Protein AF-X1UFB9-F1 (afdb_monomer)

Nearest PDB structures (foldseek):
  7efo-assembly1_F  TM=8.816E-01  e=1.223E-01  Klebsiella pneumoniae subsp. pneumoniae
  6mit-assembly2_I  TM=9.489E-01  e=2.640E-01  Enterobacter cloacae
  6s8g-assembly1_G  TM=7.699E-01  e=8.128E-01  Shigella flexneri
  8b6h-assembly1_EG  TM=5.701E-01  e=9.757E+00  Tetrahymena thermophila SB210
  8btk-assembly1_TC  TM=5.449E-01  e=8.668E+00  Canis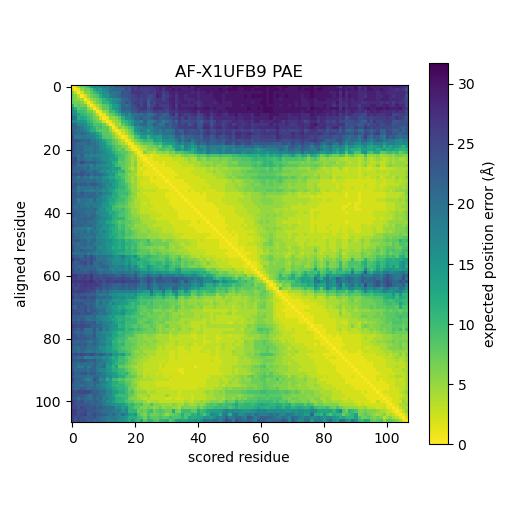 lupus familiaris

Mean predicted aligned error: 10.71 Å

Secondary structure (DSSP, 8-state):
-----SS-S---------PPPPHHHHHHHHHHHHHHHHHHHHHHHHHHHHHHHHHHHHHHHH---HHHHHHHHHHHHHHHHHHHHHHHHHHHHHHHHHHHHHTTTT-

Foldseek 3Di:
DDDDDPDDDDPPVVPPPPDDQDPVNVVLVVQLVVQLVVQLVVQLVVVLVVLVVVLVVCCVPVVDDPVVSVVVSVVVSVVSSVVSNVVSSVVSVVVSCVVCVVVVVPD

Sequence (10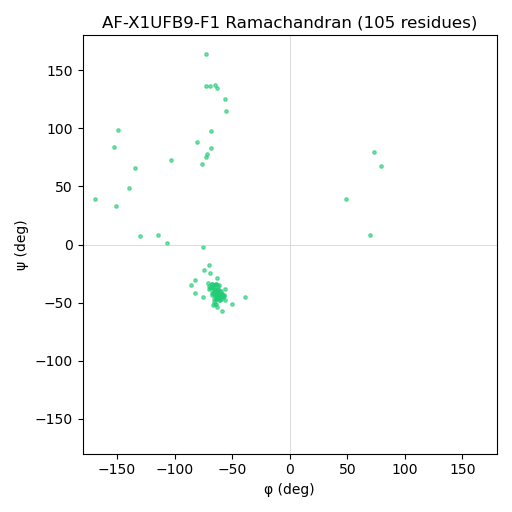7 aa):
MFRVKRKMAIDISFNRKFPRPKILDRYIISEVLSFVALTASALTIMLIVRTLFELTDMLINERVAWPYIIKLLVYRLPAFLVLTFPMSLLASSELAIGRLSTDGEIT

Solvent-accessible surface area (backbone atoms only — not comparable to full-atom values): 6365 Å² total; per-residue (Å²): 138,90,91,82,88,87,86,86,77,79,90,74,83,77,78,77,73,77,77,74,82,48,74,65,55,54,49,53,51,55,51,32,51,54,34,23,55,53,40,30,50,54,53,49,51,56,52,48,55,56,47,50,52,56,52,49,53,45,38,72,76,67,69,54,62,69,73,57,54,55,54,50,52,61,63,45,49,62,59,48,49,67,58,36,50,65,52,14,47,52,55,11,50,56,52,44,51,52,50,39,53,70,72,50,79,73,113

Radius of gyration: 26.0 Å; Cα contacts (8 Å, |Δi|>4): 45; chains: 1; bounding box: 62×66×53 Å

pLDDT: mean 83.37, std 12.81, range [48.75, 96.19]

Organism: NCBI:txid412755

InterPro domains:
  IPR005495 Permease LptG/LptF-related [PF03739] (26-107)
  IPR005495 Permease LptG/LptF-related [PTHR33529] (22-107)

Structure (mmCIF, N/CA/C/O backbone):
data_AF-X1UFB9-F1
#
_entry.id   AF-X1UFB9-F1
#
loop_
_atom_site.group_PDB
_atom_site.id
_atom_site.type_symbol
_atom_site.label_atom_id
_atom_site.label_alt_id
_atom_site.label_comp_id
_atom_site.label_asym_id
_atom_site.label_entity_id
_atom_site.label_seq_id
_atom_site.pdbx_PDB_ins_code
_atom_site.Cartn_x
_atom_site.Cartn_y
_atom_site.Cartn_z
_atom_site.occupancy
_atom_site.B_iso_or_equiv
_atom_site.auth_seq_id
_atom_site.auth_comp_id
_atom_site.auth_asym_id
_atom_site.auth_atom_id
_atom_site.pdbx_PDB_model_num
ATOM 1 N N . MET A 1 1 ? -35.817 -55.461 24.150 1.00 48.75 1 MET A N 1
ATOM 2 C CA . MET A 1 1 ? -34.729 -54.862 23.345 1.00 48.75 1 MET A CA 1
ATOM 3 C C . MET A 1 1 ? -35.268 -53.585 22.693 1.00 48.75 1 MET A C 1
ATOM 5 O O . MET A 1 1 ? -36.349 -53.646 22.132 1.00 48.75 1 MET A O 1
ATOM 9 N N . PHE A 1 2 ? -34.558 -52.456 22.822 1.00 50.97 2 PHE A N 1
ATOM 10 C CA . PHE A 1 2 ? -34.774 -51.159 22.137 1.00 50.97 2 PHE A CA 1
ATOM 11 C C . PHE A 1 2 ? -35.956 -50.247 22.538 1.00 50.97 2 PHE A C 1
ATOM 13 O O . PHE A 1 2 ? -36.916 -50.079 21.795 1.00 50.97 2 PHE A O 1
ATOM 20 N N . ARG A 1 3 ? -35.807 -49.500 23.645 1.00 54.62 3 ARG A N 1
ATOM 21 C CA . ARG A 1 3 ? -36.554 -48.241 23.865 1.00 54.62 3 ARG A CA 1
ATOM 22 C C . ARG A 1 3 ? -35.698 -47.134 24.491 1.00 54.62 3 ARG A C 1
ATOM 24 O O . ARG A 1 3 ? -36.106 -46.524 25.463 1.00 54.62 3 ARG A O 1
ATOM 31 N N . VAL A 1 4 ? -34.501 -46.876 23.956 1.00 60.88 4 VAL A N 1
ATOM 32 C CA . VAL A 1 4 ? -33.658 -45.735 24.377 1.00 60.88 4 VAL A CA 1
ATOM 33 C C . VAL A 1 4 ? -32.763 -45.301 23.211 1.00 60.88 4 VAL A C 1
ATOM 35 O O . VAL A 1 4 ? -31.641 -45.781 23.114 1.00 60.88 4 VAL A O 1
ATOM 38 N N . LYS A 1 5 ? -33.234 -44.462 22.270 1.00 56.78 5 LYS A N 1
ATOM 39 C CA . LYS A 1 5 ? -32.324 -43.838 21.271 1.00 56.78 5 LYS A CA 1
ATOM 40 C C . LYS A 1 5 ? -32.913 -42.702 20.419 1.00 56.78 5 LYS A C 1
ATOM 42 O O . LYS A 1 5 ? -32.648 -42.653 19.224 1.00 56.78 5 LYS A O 1
ATOM 47 N N . ARG A 1 6 ? -33.738 -41.791 20.957 1.00 58.16 6 ARG A N 1
ATOM 48 C CA . ARG A 1 6 ? -34.300 -40.726 20.091 1.00 58.16 6 ARG A CA 1
ATOM 49 C C . ARG A 1 6 ? -34.633 -39.375 20.737 1.00 58.16 6 ARG A C 1
ATOM 51 O O . ARG A 1 6 ? -35.569 -38.717 20.307 1.00 58.16 6 ARG A O 1
ATOM 58 N N . LYS A 1 7 ? -33.879 -38.938 21.752 1.00 56.50 7 LYS A N 1
ATOM 59 C CA . LYS A 1 7 ? -34.011 -37.565 22.292 1.00 56.50 7 LYS A CA 1
ATOM 60 C C . LYS A 1 7 ? -32.704 -36.783 22.443 1.00 56.50 7 LYS A C 1
ATOM 62 O O . LYS A 1 7 ? -32.721 -35.684 22.971 1.00 56.50 7 LYS A O 1
ATOM 67 N N . MET A 1 8 ? -31.584 -37.310 21.955 1.00 54.19 8 MET A N 1
ATOM 68 C CA . MET A 1 8 ? -30.282 -36.661 22.115 1.00 54.19 8 MET A CA 1
ATOM 69 C C . MET A 1 8 ? -29.525 -36.679 20.793 1.00 54.19 8 MET A C 1
ATOM 71 O O . MET A 1 8 ? -28.547 -37.393 20.618 1.00 54.19 8 MET A O 1
ATOM 75 N N . ALA A 1 9 ? -30.059 -35.964 19.812 1.00 57.28 9 ALA A N 1
ATOM 76 C CA . ALA A 1 9 ? -29.333 -35.638 18.601 1.00 57.28 9 ALA A CA 1
ATOM 77 C C . ALA A 1 9 ? -29.852 -34.290 18.094 1.00 57.28 9 ALA A C 1
ATOM 79 O O . ALA A 1 9 ? -30.874 -34.229 17.421 1.00 57.28 9 ALA A O 1
ATOM 80 N N . ILE A 1 10 ? -29.092 -33.243 18.430 1.00 62.25 10 ILE A N 1
ATOM 81 C CA . ILE A 1 10 ? -28.803 -32.139 17.511 1.00 62.25 10 ILE A CA 1
ATOM 82 C C . ILE A 1 10 ? -29.931 -31.101 17.378 1.00 62.25 10 ILE A C 1
ATOM 84 O O . ILE A 1 10 ? -30.513 -30.892 16.322 1.00 62.25 10 ILE A O 1
ATOM 88 N N . ASP A 1 11 ? -30.165 -30.363 18.460 1.00 54.59 11 ASP A N 1
ATOM 89 C CA . ASP A 1 11 ? -30.395 -28.922 18.342 1.00 54.59 11 ASP A CA 1
ATOM 90 C C . ASP A 1 11 ? -29.008 -28.271 18.216 1.00 54.59 11 ASP A C 1
ATOM 92 O O . ASP A 1 11 ? -28.335 -27.983 19.198 1.00 54.59 11 ASP A O 1
ATOM 96 N N . ILE A 1 12 ? -28.506 -28.149 16.988 1.00 65.06 12 ILE A N 1
ATOM 97 C CA . ILE A 1 12 ? -27.421 -27.211 16.687 1.00 65.06 12 ILE A CA 1
ATOM 98 C C . ILE A 1 12 ? -28.113 -26.045 15.993 1.00 65.06 12 ILE A C 1
ATOM 100 O O . ILE A 1 12 ? -28.042 -25.888 14.774 1.00 65.06 12 ILE A O 1
ATOM 104 N N . SER A 1 13 ? -28.859 -25.252 16.765 1.00 63.03 13 SER A N 1
ATOM 105 C CA . SER A 1 13 ? -29.342 -23.952 16.309 1.00 63.03 13 SER A CA 1
ATOM 106 C C . SER A 1 13 ? -28.141 -23.017 16.175 1.00 63.03 13 SER A C 1
ATOM 108 O O . SER A 1 13 ? -27.772 -22.256 17.069 1.00 63.03 13 SER A O 1
ATOM 110 N N . PHE A 1 14 ? -27.466 -23.130 15.035 1.00 68.38 14 PHE A N 1
ATOM 111 C CA . PHE A 1 14 ? -26.348 -22.291 14.643 1.00 68.38 14 PHE A CA 1
ATOM 112 C C . PHE A 1 14 ? -26.872 -20.931 14.183 1.00 68.38 14 PHE A C 1
ATOM 114 O O . PHE A 1 14 ? -26.860 -20.585 13.002 1.00 68.38 14 PHE A O 1
ATOM 121 N N . ASN A 1 15 ? -27.389 -20.157 15.133 1.00 62.62 15 ASN A N 1
ATOM 122 C CA . ASN A 1 15 ? -27.883 -18.812 14.900 1.00 62.62 15 ASN A CA 1
ATOM 123 C C . ASN A 1 15 ? -26.701 -17.856 14.660 1.00 62.62 15 ASN A C 1
ATOM 125 O O . ASN A 1 15 ? -26.310 -17.088 15.539 1.00 62.62 15 ASN A O 1
ATOM 129 N N . ARG A 1 16 ? -26.120 -17.886 13.453 1.00 64.75 16 ARG A N 1
ATOM 130 C CA . ARG A 1 16 ? -25.209 -16.839 12.976 1.00 64.75 16 ARG A CA 1
ATOM 131 C C . ARG A 1 16 ? -26.011 -15.585 12.645 1.00 64.75 16 ARG A C 1
ATOM 133 O O . ARG A 1 16 ? -26.217 -15.247 11.482 1.00 64.75 16 ARG A O 1
ATOM 140 N N . LYS A 1 17 ? -26.444 -14.852 13.671 1.00 63.66 17 LYS A N 1
ATOM 141 C CA . LYS A 1 17 ? -26.711 -13.425 13.486 1.00 63.66 17 LYS A CA 1
ATOM 142 C C . LYS A 1 17 ? -25.360 -12.762 13.245 1.00 63.66 17 LYS A C 1
ATOM 144 O O . LYS A 1 17 ? -24.632 -12.506 14.196 1.00 63.66 17 LYS A O 1
ATOM 149 N N . PHE A 1 18 ? -25.014 -12.528 11.979 1.00 64.50 18 PHE A N 1
ATOM 150 C CA . PHE A 1 18 ? -23.922 -11.620 11.641 1.00 64.50 18 PHE A CA 1
ATOM 151 C C . PHE A 1 18 ? -24.236 -10.268 12.301 1.00 64.50 18 PHE A C 1
ATOM 153 O O . PHE A 1 18 ? -25.276 -9.676 11.984 1.00 64.50 18 PHE A O 1
ATOM 160 N N . PRO A 1 19 ? -23.431 -9.809 13.274 1.00 72.38 19 PRO A N 1
ATOM 161 C CA . PRO A 1 19 ? -23.678 -8.532 13.916 1.00 72.38 19 PRO A CA 1
ATOM 162 C C . PRO A 1 19 ? -23.550 -7.433 12.861 1.00 72.38 19 PRO A C 1
ATOM 164 O O . PRO A 1 19 ? -22.630 -7.442 12.045 1.00 72.38 19 PRO A O 1
ATOM 167 N N . ARG A 1 20 ? -24.502 -6.495 12.847 1.00 78.69 20 ARG A N 1
ATOM 168 C CA . ARG A 1 20 ? -24.362 -5.290 12.023 1.00 78.69 20 ARG A CA 1
ATOM 169 C C . ARG A 1 20 ? -23.178 -4.485 12.569 1.00 78.69 20 ARG A C 1
ATOM 171 O O . ARG A 1 20 ? -23.097 -4.368 13.795 1.00 78.69 20 ARG A O 1
ATOM 178 N N . PRO A 1 21 ? -22.302 -3.940 11.705 1.00 76.75 21 PRO A N 1
ATOM 179 C CA . PRO A 1 21 ? -21.184 -3.127 12.161 1.00 76.75 21 PRO A CA 1
ATOM 180 C C . PRO A 1 21 ? -21.729 -1.969 12.992 1.00 76.75 21 PRO A C 1
ATOM 182 O O . PRO A 1 21 ? -22.634 -1.246 12.560 1.00 76.75 21 PRO A O 1
ATOM 185 N N . LYS A 1 22 ? -21.225 -1.844 14.218 1.00 86.19 22 LYS A N 1
ATOM 186 C CA . LYS A 1 22 ? -21.581 -0.742 15.106 1.00 86.19 22 LYS A CA 1
ATOM 187 C C . LYS A 1 22 ? -20.919 0.539 14.595 1.00 86.19 22 LYS A C 1
ATOM 189 O O . LYS A 1 22 ? -19.998 0.506 13.781 1.00 86.19 22 LYS A O 1
ATOM 194 N N . ILE A 1 23 ? -21.392 1.687 15.077 1.00 88.69 23 ILE A N 1
ATOM 195 C CA . ILE A 1 23 ? -20.864 3.007 14.685 1.00 88.69 23 ILE A CA 1
ATOM 196 C C . ILE A 1 23 ? -19.351 3.087 14.954 1.00 88.69 23 ILE A C 1
ATOM 198 O O . ILE A 1 23 ? -18.609 3.588 14.114 1.00 88.69 23 ILE A O 1
ATOM 202 N N . LEU A 1 24 ? -18.902 2.503 16.071 1.00 87.31 24 LEU A N 1
ATOM 203 C CA . LEU A 1 24 ? -17.490 2.427 16.443 1.00 87.31 24 LEU A CA 1
ATOM 204 C C . LEU A 1 24 ? -16.665 1.577 15.462 1.00 87.31 24 LEU A C 1
ATOM 206 O O . LEU A 1 24 ? -15.605 2.015 15.030 1.00 87.31 24 LEU A O 1
ATOM 210 N N . ASP A 1 25 ? -17.176 0.414 15.040 1.00 87.56 25 ASP A N 1
ATOM 211 C CA . ASP A 1 25 ? -16.482 -0.453 14.074 1.00 87.56 25 ASP A CA 1
ATOM 212 C C . ASP A 1 25 ? -16.248 0.289 12.753 1.00 87.56 25 ASP A C 1
ATOM 214 O O . ASP A 1 25 ? -15.171 0.224 12.166 1.00 87.56 25 ASP A O 1
ATOM 218 N N . ARG A 1 26 ? -17.253 1.045 12.293 1.00 88.56 26 ARG A N 1
ATOM 219 C CA . ARG A 1 26 ? -17.146 1.848 11.071 1.00 88.56 26 ARG A CA 1
ATOM 220 C C . ARG A 1 26 ? -16.110 2.965 11.202 1.00 88.56 26 ARG A C 1
ATOM 222 O O . ARG A 1 26 ? -15.400 3.223 10.233 1.00 88.56 26 ARG A O 1
ATOM 229 N N . TYR A 1 27 ? -16.041 3.612 12.363 1.00 90.12 27 TYR A N 1
ATOM 230 C CA . TYR A 1 27 ? -15.075 4.675 12.634 1.00 90.12 27 TYR A CA 1
ATOM 231 C C . TYR A 1 27 ? -13.640 4.138 12.631 1.00 90.12 27 TYR A C 1
ATOM 233 O O . TYR A 1 27 ? -12.807 4.636 11.877 1.00 90.12 27 TYR A O 1
ATOM 241 N N . ILE A 1 28 ? -13.382 3.049 13.364 1.00 89.44 28 ILE A N 1
ATOM 242 C CA . ILE A 1 28 ? -12.059 2.410 13.403 1.00 89.44 28 ILE A CA 1
ATOM 243 C C . ILE A 1 28 ? -11.648 1.941 12.004 1.00 89.44 28 ILE A C 1
ATOM 245 O O . ILE A 1 28 ? -10.516 2.171 11.588 1.00 89.44 28 ILE A O 1
ATOM 249 N N . ILE A 1 29 ? -12.564 1.331 11.241 1.00 90.50 29 ILE A N 1
ATOM 250 C CA . ILE A 1 29 ? -12.268 0.898 9.870 1.00 90.50 29 ILE A CA 1
ATOM 251 C C . ILE A 1 29 ? -11.906 2.091 8.980 1.00 90.50 29 ILE A C 1
ATOM 253 O O . ILE A 1 29 ? -10.941 1.985 8.228 1.00 90.50 29 ILE A O 1
ATOM 257 N N . SER A 1 30 ? -12.631 3.217 9.038 1.00 90.94 30 SER A N 1
ATOM 258 C CA . SER A 1 30 ? -12.277 4.380 8.207 1.00 90.94 30 SER A CA 1
ATOM 259 C C . SER A 1 30 ? -10.958 5.023 8.624 1.00 90.94 30 SER A C 1
ATOM 261 O O . SER A 1 30 ? -10.212 5.496 7.768 1.00 90.94 30 SER A O 1
ATOM 263 N N . GLU A 1 31 ? -10.663 5.007 9.923 1.00 90.44 31 GLU A N 1
ATOM 264 C CA . GLU A 1 31 ? -9.422 5.541 10.470 1.00 90.44 31 GLU A CA 1
ATOM 265 C C . GLU A 1 31 ? -8.216 4.714 10.015 1.00 90.44 31 GLU A C 1
ATOM 267 O O . GLU A 1 31 ? -7.274 5.233 9.415 1.00 90.44 31 GLU A O 1
ATOM 272 N N . VAL A 1 32 ? -8.290 3.395 10.213 1.00 93.38 32 VAL A N 1
ATOM 273 C CA . VAL A 1 32 ? -7.265 2.452 9.761 1.00 93.38 32 VAL A CA 1
ATOM 274 C C . VAL A 1 32 ? -7.109 2.543 8.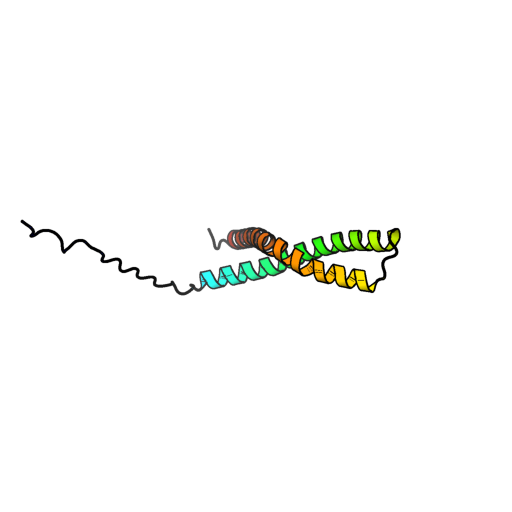248 1.00 93.38 32 VAL A C 1
ATOM 276 O O . VAL A 1 32 ? -5.993 2.626 7.761 1.00 93.38 32 VAL A O 1
ATOM 279 N N . LEU A 1 33 ? -8.194 2.601 7.473 1.00 93.12 33 LEU A N 1
ATOM 280 C CA . LEU A 1 33 ? -8.088 2.654 6.014 1.00 93.12 33 LEU A CA 1
ATOM 281 C C . LEU A 1 33 ? -7.362 3.919 5.516 1.00 93.12 33 LEU A C 1
ATOM 283 O O . LEU A 1 33 ? -6.590 3.836 4.559 1.00 93.12 33 LEU A O 1
ATOM 287 N N . SER A 1 34 ? -7.551 5.063 6.186 1.00 93.94 34 SER A N 1
ATOM 288 C CA . SER A 1 34 ? -6.785 6.287 5.906 1.00 93.94 34 SER A CA 1
ATOM 289 C C . SER A 1 34 ? -5.291 6.097 6.180 1.00 93.94 34 SER A C 1
ATOM 291 O O . SER A 1 34 ? -4.455 6.431 5.335 1.00 93.94 34 SER A O 1
ATOM 293 N N . PHE A 1 35 ? -4.939 5.502 7.322 1.00 95.12 35 PHE A N 1
ATOM 294 C CA . PHE A 1 35 ? -3.544 5.218 7.660 1.00 95.12 35 PHE A CA 1
ATOM 295 C C . PHE A 1 35 ? -2.915 4.146 6.757 1.00 95.12 35 PHE A C 1
ATOM 297 O O . PHE A 1 35 ? -1.740 4.271 6.406 1.00 95.12 35 PHE A O 1
ATOM 304 N N . VAL A 1 36 ? -3.669 3.138 6.308 1.00 96.06 36 VAL A N 1
ATOM 305 C CA . VAL A 1 36 ? -3.216 2.143 5.321 1.00 96.06 36 VAL A CA 1
ATOM 306 C C . VAL A 1 36 ? -2.852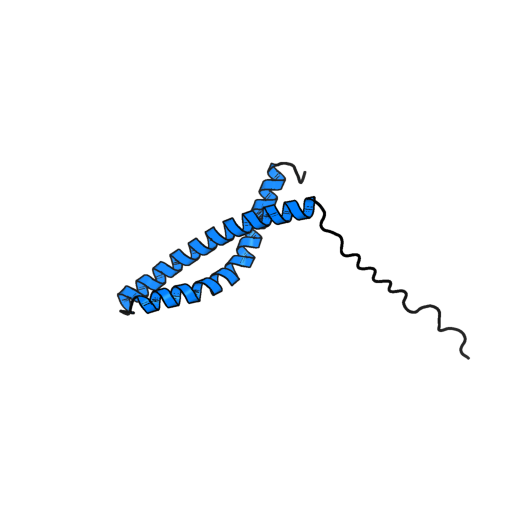 2.832 4.018 1.00 96.06 36 VAL A C 1
ATOM 308 O O . VAL A 1 36 ? -1.777 2.582 3.490 1.00 96.06 36 VAL A O 1
ATOM 311 N N . ALA A 1 37 ? -3.697 3.729 3.505 1.00 95.12 37 ALA A N 1
ATOM 312 C CA . ALA A 1 37 ? -3.395 4.446 2.269 1.00 95.12 37 ALA A CA 1
ATOM 313 C C . ALA A 1 37 ? -2.107 5.279 2.398 1.00 95.12 37 ALA A C 1
ATOM 315 O O . ALA A 1 37 ? -1.243 5.241 1.517 1.00 95.12 37 ALA A O 1
ATOM 316 N N . LEU A 1 38 ? -1.942 5.979 3.524 1.00 96.12 38 LEU A N 1
ATOM 317 C CA . LEU A 1 38 ? -0.770 6.809 3.791 1.00 96.12 38 LEU A CA 1
ATOM 318 C C . LEU A 1 38 ? 0.505 5.959 3.902 1.00 96.12 38 LEU A C 1
ATOM 320 O O . LEU A 1 38 ? 1.474 6.196 3.180 1.00 96.12 38 LEU A O 1
ATOM 324 N N . THR A 1 39 ? 0.487 4.916 4.730 1.00 95.62 39 THR A N 1
ATOM 325 C CA . T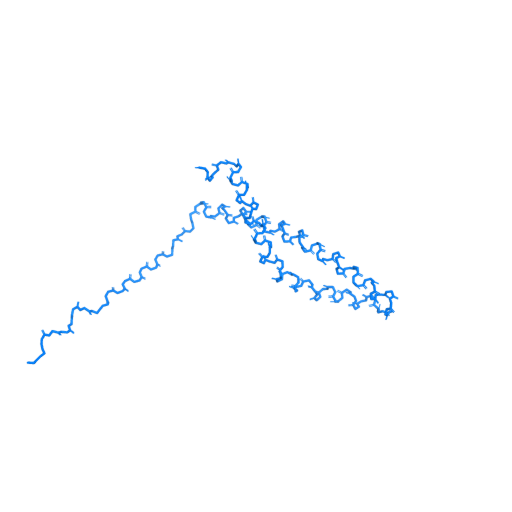HR A 1 39 ? 1.633 4.013 4.928 1.00 95.62 39 THR A CA 1
ATOM 326 C C . THR A 1 39 ? 1.956 3.188 3.680 1.00 95.62 39 THR A C 1
ATOM 328 O O . THR A 1 39 ? 3.125 3.071 3.318 1.00 95.62 39 THR A O 1
ATOM 331 N N . ALA A 1 40 ? 0.954 2.677 2.958 1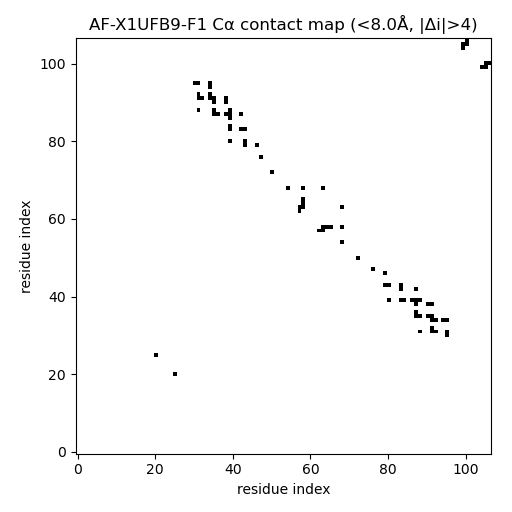.00 95.88 40 ALA A N 1
ATOM 332 C CA . ALA A 1 40 ? 1.149 1.972 1.692 1.00 95.88 40 ALA A CA 1
ATOM 333 C C . ALA A 1 40 ? 1.799 2.877 0.645 1.00 95.88 40 ALA A C 1
ATOM 335 O O . ALA A 1 40 ? 2.715 2.436 -0.051 1.00 95.88 40 ALA A O 1
ATOM 336 N N . SER A 1 41 ? 1.372 4.142 0.549 1.00 95.00 41 SER A N 1
ATOM 337 C CA . SER A 1 41 ? 1.974 5.103 -0.378 1.00 95.00 41 SER A CA 1
ATOM 338 C C . SER A 1 41 ? 3.442 5.372 -0.036 1.00 95.00 41 SER A C 1
ATOM 340 O O . SER A 1 41 ? 4.297 5.258 -0.913 1.00 95.00 41 SER A O 1
ATOM 342 N N . ALA A 1 42 ? 3.760 5.604 1.241 1.00 95.44 42 ALA A N 1
ATOM 343 C CA . ALA A 1 42 ? 5.125 5.836 1.705 1.00 95.44 42 ALA A CA 1
ATOM 344 C C . ALA A 1 42 ? 6.040 4.629 1.428 1.00 95.44 42 ALA A C 1
ATOM 346 O O . ALA A 1 42 ? 7.113 4.783 0.840 1.00 95.44 42 ALA A O 1
ATOM 347 N N . LEU A 1 43 ? 5.590 3.415 1.771 1.00 94.94 43 LEU A N 1
ATOM 348 C CA . LEU A 1 43 ? 6.331 2.176 1.509 1.00 94.94 43 LEU A CA 1
ATOM 349 C C . LEU A 1 43 ? 6.518 1.922 0.007 1.00 94.94 43 LEU A C 1
ATOM 351 O O . LEU A 1 43 ? 7.596 1.527 -0.433 1.00 94.94 43 LEU A O 1
ATOM 355 N N . THR A 1 44 ? 5.487 2.173 -0.801 1.00 93.56 44 THR A N 1
ATOM 356 C CA . THR A 1 44 ? 5.554 1.973 -2.255 1.00 93.56 44 THR A CA 1
ATOM 357 C C . THR A 1 44 ? 6.520 2.965 -2.903 1.00 93.56 44 THR A C 1
ATOM 359 O O . THR A 1 44 ? 7.328 2.560 -3.736 1.00 93.56 44 THR A O 1
ATOM 362 N N . ILE A 1 45 ? 6.512 4.237 -2.487 1.00 93.94 45 ILE A N 1
ATOM 363 C CA . ILE A 1 45 ? 7.478 5.246 -2.954 1.00 93.94 45 ILE A CA 1
ATOM 364 C C . ILE A 1 45 ? 8.906 4.819 -2.605 1.00 93.94 45 ILE A C 1
ATOM 366 O O . ILE A 1 45 ? 9.784 4.853 -3.468 1.00 93.94 45 ILE A O 1
ATOM 370 N N . MET A 1 46 ? 9.134 4.348 -1.377 1.00 94.56 46 MET A N 1
ATOM 371 C CA . MET A 1 46 ? 10.442 3.851 -0.947 1.00 94.56 46 MET A CA 1
ATOM 372 C C . MET A 1 46 ? 10.948 2.700 -1.841 1.00 94.56 46 MET A C 1
ATOM 374 O O . MET A 1 46 ? 12.108 2.702 -2.258 1.00 94.56 46 MET A O 1
ATOM 378 N N . LEU A 1 47 ? 10.080 1.746 -2.202 1.00 92.31 47 LEU A N 1
ATOM 379 C CA . LEU A 1 47 ? 10.426 0.642 -3.113 1.00 92.31 47 LEU A CA 1
ATOM 380 C C . LEU A 1 47 ? 10.667 1.099 -4.558 1.00 92.31 47 LEU A C 1
ATOM 382 O O . LEU A 1 47 ? 11.554 0.569 -5.236 1.00 92.31 47 LEU A O 1
ATOM 386 N N . ILE A 1 48 ? 9.903 2.083 -5.038 1.00 90.69 48 ILE A N 1
ATOM 387 C CA . ILE A 1 48 ? 10.093 2.656 -6.375 1.00 90.69 48 ILE A CA 1
ATOM 388 C C . ILE A 1 48 ? 11.473 3.298 -6.475 1.00 90.69 48 ILE A C 1
ATOM 390 O O . ILE A 1 48 ? 12.183 3.016 -7.434 1.00 90.69 48 ILE A O 1
ATOM 394 N N . VAL A 1 49 ? 11.893 4.088 -5.481 1.00 91.81 49 VAL A N 1
ATOM 395 C CA . VAL A 1 49 ? 13.222 4.724 -5.473 1.00 91.81 49 VAL A CA 1
ATOM 396 C C . VAL A 1 49 ? 14.326 3.678 -5.611 1.00 91.81 49 VAL A C 1
ATOM 398 O O . VAL A 1 49 ? 15.188 3.807 -6.477 1.00 91.81 49 VAL A O 1
ATOM 401 N N . ARG A 1 50 ? 14.257 2.590 -4.834 1.00 89.81 50 ARG A N 1
ATOM 402 C CA . ARG A 1 50 ? 15.201 1.470 -4.958 1.00 89.81 50 ARG A CA 1
ATOM 403 C C . ARG A 1 50 ? 15.213 0.886 -6.375 1.00 89.81 50 ARG A C 1
ATOM 405 O O . ARG A 1 50 ? 16.274 0.640 -6.939 1.00 89.81 50 ARG A O 1
ATOM 412 N N . THR A 1 51 ? 14.034 0.687 -6.955 1.00 87.38 51 THR A N 1
ATOM 413 C CA . THR A 1 51 ? 13.892 0.121 -8.302 1.00 87.38 51 THR A CA 1
ATOM 414 C C . THR A 1 51 ? 14.443 1.056 -9.373 1.00 87.38 51 THR A C 1
ATOM 416 O O . THR A 1 51 ? 15.042 0.589 -10.333 1.00 87.38 51 THR A O 1
ATOM 419 N N . LEU A 1 52 ? 14.284 2.371 -9.218 1.00 88.38 52 LEU A N 1
ATOM 420 C CA . LEU A 1 52 ? 14.842 3.352 -10.147 1.00 88.38 52 LEU A CA 1
ATOM 421 C C . LEU A 1 52 ? 16.372 3.303 -10.177 1.00 88.38 52 LEU A C 1
ATOM 423 O O . LEU A 1 52 ? 16.946 3.405 -11.260 1.00 88.38 52 LEU A O 1
ATOM 427 N N . PHE A 1 53 ? 17.029 3.088 -9.033 1.00 87.56 53 PHE A N 1
ATOM 428 C CA . PHE A 1 53 ? 18.477 2.869 -8.997 1.00 87.56 53 PHE A CA 1
ATOM 429 C C . PHE A 1 53 ? 18.878 1.587 -9.737 1.00 87.56 53 PHE A C 1
ATOM 431 O O . PHE A 1 53 ? 19.757 1.647 -10.592 1.00 87.56 53 PHE A O 1
ATOM 438 N N . GLU A 1 54 ? 18.190 0.465 -9.490 1.00 85.44 54 GLU A N 1
ATOM 439 C CA . GLU A 1 54 ? 18.442 -0.806 -10.198 1.00 85.44 54 GLU A CA 1
ATOM 440 C C . GLU A 1 54 ? 18.266 -0.653 -11.722 1.00 85.44 54 GLU A C 1
ATOM 442 O O . GLU A 1 54 ? 19.100 -1.096 -12.507 1.00 85.44 54 GLU A O 1
ATOM 447 N N . LEU A 1 55 ? 17.203 0.028 -12.153 1.00 84.81 55 LEU A N 1
ATOM 448 C CA . LEU A 1 55 ? 16.912 0.267 -13.568 1.00 84.81 55 LEU A CA 1
ATOM 449 C C . LEU A 1 55 ? 17.922 1.205 -14.239 1.00 84.81 55 LEU A C 1
ATOM 451 O O . LEU A 1 55 ? 18.242 1.020 -15.412 1.00 84.81 55 LEU A O 1
ATOM 455 N N . THR A 1 56 ? 18.407 2.215 -13.516 1.00 83.25 56 THR A N 1
ATOM 456 C CA . THR A 1 56 ? 19.406 3.164 -14.030 1.00 83.25 56 THR A CA 1
ATOM 457 C C . THR A 1 56 ? 20.762 2.487 -14.195 1.00 83.25 56 THR A C 1
ATOM 459 O O . THR A 1 56 ? 21.439 2.714 -15.195 1.00 83.25 56 THR A O 1
ATOM 462 N N . ASP A 1 57 ? 21.133 1.607 -13.266 1.00 82.31 57 ASP A N 1
ATOM 463 C CA . ASP A 1 57 ? 22.360 0.817 -13.367 1.00 82.31 57 ASP A CA 1
ATOM 464 C C . ASP A 1 57 ? 22.314 -0.129 -14.584 1.00 82.31 57 ASP A C 1
ATOM 466 O O . ASP A 1 57 ? 23.250 -0.184 -15.384 1.00 82.31 57 ASP A O 1
ATOM 470 N N . MET A 1 58 ? 21.160 -0.768 -14.826 1.00 78.88 58 MET A N 1
ATOM 471 C CA . MET A 1 58 ? 20.916 -1.548 -16.049 1.00 78.88 58 MET A CA 1
ATOM 472 C C . MET A 1 58 ? 20.968 -0.688 -17.323 1.00 78.88 58 MET A C 1
ATOM 474 O O . MET A 1 58 ? 21.488 -1.125 -18.348 1.00 78.88 58 MET A O 1
ATOM 478 N N . LEU A 1 59 ? 20.443 0.540 -17.293 1.00 79.25 59 LEU A N 1
ATOM 479 C CA . LEU A 1 59 ? 20.466 1.441 -18.449 1.00 79.25 59 LEU A CA 1
ATOM 480 C C . LEU A 1 59 ? 21.899 1.812 -18.859 1.00 79.25 59 LEU A C 1
ATOM 482 O O . LEU A 1 59 ? 22.211 1.837 -20.051 1.00 79.25 59 LEU A O 1
ATOM 486 N N . ILE A 1 60 ? 22.754 2.107 -17.876 1.00 75.69 60 ILE A N 1
ATOM 487 C CA . ILE A 1 60 ? 24.128 2.569 -18.099 1.00 75.69 60 ILE A CA 1
ATOM 488 C C . ILE A 1 60 ? 25.034 1.407 -18.525 1.00 75.69 60 ILE A C 1
ATOM 490 O O . ILE A 1 60 ? 25.788 1.553 -19.488 1.00 75.69 60 ILE A O 1
ATOM 494 N N . ASN A 1 61 ? 24.938 0.255 -17.854 1.00 73.31 61 ASN A N 1
ATOM 495 C CA . ASN A 1 61 ? 25.865 -0.860 -18.066 1.00 73.31 61 ASN A CA 1
ATOM 496 C C . ASN A 1 61 ? 25.459 -1.789 -19.224 1.00 73.31 61 ASN A C 1
ATOM 498 O O . ASN A 1 61 ? 26.325 -2.276 -19.946 1.00 73.31 61 ASN A O 1
ATOM 502 N N . GLU A 1 62 ? 24.159 -2.009 -19.447 1.00 73.88 62 GLU A N 1
ATOM 503 C CA . GLU A 1 62 ? 23.654 -3.033 -20.383 1.00 73.88 62 GLU A CA 1
ATOM 504 C C . GLU A 1 62 ? 23.072 -2.434 -21.687 1.00 73.88 62 GLU A C 1
ATOM 506 O O . GLU A 1 62 ? 22.590 -3.164 -22.552 1.00 73.88 62 GLU A O 1
ATOM 511 N N . ARG A 1 63 ? 23.108 -1.099 -21.860 1.00 67.25 63 ARG A N 1
ATOM 512 C CA . ARG A 1 63 ? 22.563 -0.353 -23.025 1.00 67.25 63 ARG A CA 1
ATOM 513 C C . ARG A 1 63 ? 21.127 -0.747 -23.415 1.00 67.25 63 ARG A C 1
ATOM 515 O O . ARG A 1 63 ? 20.776 -0.804 -24.596 1.00 67.25 63 ARG A O 1
ATOM 522 N N . VAL A 1 64 ? 20.273 -0.995 -22.427 1.00 73.25 64 VAL A N 1
ATOM 523 C CA . VAL A 1 64 ? 18.863 -1.351 -22.646 1.00 73.25 64 VAL A CA 1
ATOM 524 C C . VAL A 1 64 ? 18.065 -0.126 -23.110 1.00 73.25 64 VAL A C 1
ATOM 526 O O . VAL A 1 64 ? 18.200 0.962 -22.557 1.00 73.25 64 VAL A O 1
ATOM 529 N N . ALA A 1 65 ? 17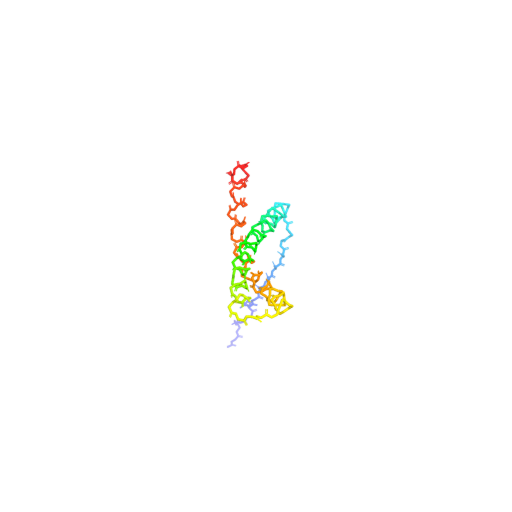.194 -0.276 -24.113 1.00 76.81 65 ALA A N 1
ATOM 530 C CA . ALA A 1 65 ? 16.382 0.842 -24.596 1.00 76.81 65 ALA A CA 1
ATOM 531 C C . ALA A 1 65 ? 15.309 1.280 -23.568 1.00 76.81 65 ALA A C 1
ATOM 533 O O . ALA A 1 65 ? 14.572 0.454 -23.024 1.00 76.81 65 ALA A O 1
ATOM 534 N N . TRP A 1 66 ? 15.159 2.599 -23.382 1.00 74.06 66 TRP A N 1
ATOM 535 C CA . TRP A 1 66 ? 14.194 3.270 -22.488 1.00 74.06 66 TRP A CA 1
ATOM 536 C C . TRP A 1 66 ? 12.773 2.672 -22.395 1.00 74.06 66 TRP A C 1
ATOM 538 O O . TRP A 1 66 ? 12.271 2.533 -21.276 1.00 74.06 66 TRP A O 1
ATOM 548 N N . PRO A 1 67 ? 12.086 2.292 -23.493 1.00 82.25 67 PRO A N 1
ATOM 549 C CA . PRO A 1 67 ? 10.726 1.754 -23.396 1.00 82.25 67 PRO A CA 1
ATOM 550 C C . PRO A 1 67 ? 10.638 0.431 -22.619 1.00 82.25 67 PRO A C 1
ATOM 552 O O . PRO A 1 67 ? 9.621 0.165 -21.975 1.00 82.25 67 PRO A O 1
ATOM 555 N N . TYR A 1 68 ? 11.695 -0.386 -22.622 1.00 82.50 68 TYR A N 1
ATOM 556 C CA . TYR A 1 68 ? 11.714 -1.640 -21.864 1.00 82.50 68 TYR A CA 1
ATOM 557 C C . TYR A 1 68 ? 11.804 -1.396 -20.357 1.00 82.50 68 TYR A C 1
ATOM 559 O O . TYR A 1 68 ? 11.190 -2.127 -19.585 1.00 82.50 68 TYR A O 1
ATOM 567 N N . ILE A 1 69 ? 12.487 -0.328 -19.943 1.00 83.62 69 ILE A N 1
ATOM 568 C CA . ILE A 1 69 ? 12.628 0.068 -18.537 1.00 83.62 69 ILE A CA 1
ATOM 569 C C . ILE A 1 69 ? 11.280 0.483 -17.951 1.00 83.62 69 ILE A C 1
ATOM 571 O O . ILE A 1 69 ? 10.898 0.009 -16.883 1.00 83.62 69 ILE A O 1
ATOM 575 N N . ILE A 1 70 ? 10.523 1.314 -18.674 1.00 84.81 70 ILE A N 1
ATOM 576 C CA . ILE A 1 70 ? 9.179 1.734 -18.248 1.00 84.81 70 ILE A CA 1
ATOM 577 C C . ILE A 1 70 ? 8.266 0.511 -18.121 1.00 84.81 70 ILE A C 1
ATOM 579 O O . ILE A 1 70 ? 7.544 0.369 -17.135 1.00 84.81 70 ILE A O 1
ATOM 583 N N . LYS A 1 71 ? 8.332 -0.411 -19.088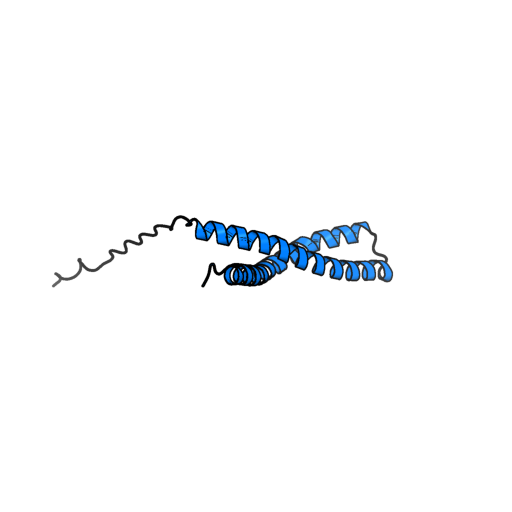 1.00 87.62 71 LYS A N 1
ATOM 584 C CA . LYS A 1 71 ? 7.545 -1.648 -19.059 1.00 87.62 71 LYS A CA 1
ATOM 585 C C . LYS A 1 71 ? 7.922 -2.538 -17.868 1.00 87.62 71 LYS A C 1
ATOM 587 O O . LYS A 1 71 ? 7.034 -3.085 -17.218 1.00 87.62 71 LYS A O 1
ATOM 592 N N . LEU A 1 72 ? 9.213 -2.632 -17.539 1.00 87.75 72 LEU A N 1
ATOM 593 C CA . LEU A 1 72 ? 9.693 -3.370 -16.369 1.00 87.75 72 LEU A CA 1
ATOM 594 C C . LEU A 1 72 ? 9.218 -2.727 -15.061 1.00 87.75 72 LEU A C 1
ATOM 596 O O . LEU A 1 72 ? 8.758 -3.434 -14.167 1.00 87.75 72 LEU A O 1
ATOM 600 N N . LEU A 1 73 ? 9.269 -1.394 -14.969 1.00 87.38 73 LEU A N 1
ATOM 601 C CA . LEU A 1 73 ? 8.781 -0.648 -13.811 1.00 87.38 73 LEU A CA 1
ATOM 602 C C . LEU A 1 73 ? 7.286 -0.909 -13.582 1.00 87.38 73 LEU A C 1
ATOM 604 O O . LEU A 1 73 ? 6.894 -1.269 -12.473 1.00 87.38 73 LEU A O 1
ATOM 608 N N . VAL A 1 74 ? 6.469 -0.835 -14.637 1.00 89.94 74 VAL A N 1
ATOM 609 C CA . VAL A 1 74 ? 5.027 -1.127 -14.563 1.00 89.94 74 VAL A CA 1
ATOM 610 C C . VAL A 1 74 ? 4.755 -2.571 -14.138 1.00 89.94 74 VAL A C 1
ATOM 612 O O . VAL A 1 74 ? 3.860 -2.791 -13.327 1.00 89.94 74 VAL A O 1
ATOM 615 N N . TYR A 1 75 ? 5.526 -3.556 -14.611 1.00 90.38 75 TYR A N 1
ATOM 616 C CA . TYR A 1 75 ? 5.362 -4.949 -14.171 1.00 90.38 75 TYR A CA 1
ATOM 617 C C . TYR A 1 75 ? 5.782 -5.191 -12.718 1.00 90.38 75 TYR A C 1
ATOM 619 O O . TYR A 1 75 ? 5.272 -6.117 -12.086 1.00 90.38 75 TYR A O 1
ATOM 627 N N . ARG A 1 76 ? 6.670 -4.362 -12.161 1.00 87.69 76 ARG A N 1
ATOM 628 C CA . ARG A 1 76 ? 7.125 -4.498 -10.770 1.00 87.69 76 ARG A CA 1
ATOM 629 C C . ARG A 1 76 ? 6.174 -3.870 -9.756 1.00 87.69 76 ARG A C 1
ATOM 631 O O . ARG A 1 76 ? 6.041 -4.394 -8.654 1.00 87.69 76 ARG A O 1
ATOM 638 N N . LEU A 1 77 ? 5.464 -2.809 -10.141 1.00 89.19 77 LEU A N 1
ATOM 639 C CA . LEU A 1 77 ? 4.463 -2.144 -9.296 1.00 89.19 77 LEU A CA 1
ATOM 640 C C . LEU A 1 77 ? 3.421 -3.094 -8.666 1.00 89.19 77 LEU A C 1
ATOM 642 O O . LEU A 1 77 ? 3.269 -3.044 -7.445 1.00 89.19 77 LEU A O 1
ATOM 646 N N . PRO A 1 78 ? 2.727 -3.985 -9.407 1.00 88.88 78 PRO A N 1
ATOM 647 C CA . PRO A 1 78 ? 1.756 -4.895 -8.799 1.00 88.88 78 PRO A CA 1
ATOM 648 C C . PRO A 1 78 ? 2.409 -5.877 -7.818 1.00 88.88 78 PRO A C 1
ATOM 650 O O . PRO A 1 78 ? 1.814 -6.185 -6.789 1.00 88.88 78 PRO A O 1
ATOM 653 N N . ALA A 1 79 ? 3.644 -6.320 -8.076 1.00 90.56 79 ALA A N 1
ATOM 654 C CA . ALA A 1 79 ? 4.376 -7.182 -7.149 1.00 90.56 79 ALA A CA 1
ATOM 655 C C . ALA A 1 79 ? 4.710 -6.457 -5.834 1.00 90.56 79 ALA A C 1
ATOM 657 O O . ALA A 1 79 ? 4.592 -7.041 -4.758 1.00 90.56 79 ALA A O 1
ATOM 658 N N . PHE A 1 80 ? 5.074 -5.173 -5.905 1.00 91.31 80 PHE A N 1
ATOM 659 C CA . PHE A 1 80 ? 5.290 -4.357 -4.713 1.00 91.31 80 PHE A CA 1
ATOM 660 C C . PHE A 1 80 ? 4.009 -4.150 -3.922 1.00 91.31 80 PHE A C 1
ATOM 662 O O . PHE A 1 80 ? 4.043 -4.331 -2.712 1.00 91.31 80 PHE A O 1
ATOM 669 N N . LEU A 1 81 ? 2.887 -3.858 -4.583 1.00 91.75 81 LEU A N 1
ATOM 670 C CA . LEU A 1 81 ? 1.601 -3.669 -3.907 1.00 91.75 81 LEU A CA 1
ATOM 671 C C . LEU A 1 81 ? 1.164 -4.910 -3.122 1.00 91.75 81 LEU A C 1
ATOM 673 O O . LEU A 1 81 ? 0.689 -4.777 -2.001 1.00 91.75 81 LEU A O 1
ATOM 677 N N . VAL A 1 82 ? 1.372 -6.118 -3.657 1.00 94.25 82 VAL A N 1
ATOM 678 C CA . VAL A 1 82 ? 1.047 -7.366 -2.939 1.00 94.25 82 VAL A CA 1
ATOM 679 C C . VAL A 1 82 ? 1.860 -7.509 -1.646 1.00 94.25 82 VAL A C 1
ATOM 681 O O . VAL A 1 82 ? 1.342 -8.015 -0.653 1.00 94.25 82 VAL A O 1
ATOM 684 N N . LEU A 1 83 ? 3.111 -7.043 -1.635 1.00 90.81 83 LEU A N 1
ATOM 685 C CA . LEU A 1 83 ? 3.990 -7.091 -0.462 1.00 90.81 83 LEU A CA 1
ATOM 686 C C . LEU A 1 83 ? 3.729 -5.938 0.514 1.00 90.81 83 LEU A C 1
ATOM 688 O O . LEU A 1 83 ? 3.701 -6.147 1.726 1.00 90.81 83 LEU A O 1
ATOM 692 N N . THR A 1 84 ? 3.525 -4.722 0.008 1.00 93.00 84 THR A N 1
ATOM 693 C CA . THR A 1 84 ? 3.295 -3.536 0.840 1.00 93.00 84 THR A CA 1
ATOM 694 C C . THR A 1 84 ? 1.900 -3.518 1.441 1.00 93.00 84 THR A C 1
ATOM 696 O O . THR A 1 84 ? 1.714 -2.896 2.482 1.00 93.00 84 THR A O 1
ATOM 699 N N . PHE A 1 85 ? 0.928 -4.226 0.865 1.00 93.56 85 PHE A N 1
ATOM 700 C CA . PHE A 1 85 ? -0.427 -4.296 1.406 1.00 93.56 85 PHE A CA 1
ATOM 701 C C . PHE A 1 85 ? -0.477 -4.854 2.844 1.00 93.56 85 PHE A C 1
ATOM 703 O O . PHE A 1 85 ? -0.923 -4.130 3.733 1.00 93.56 85 PHE A O 1
ATOM 710 N N . PRO A 1 86 ? 0.031 -6.066 3.153 1.00 93.81 86 PRO A N 1
ATOM 711 C CA . PRO A 1 86 ? 0.056 -6.551 4.534 1.00 93.81 86 PRO A CA 1
ATOM 712 C C . PRO A 1 86 ? 0.985 -5.724 5.436 1.00 93.81 86 PRO A C 1
ATOM 714 O O . PRO A 1 86 ? 0.661 -5.511 6.599 1.00 93.81 86 PRO A O 1
ATOM 717 N N . MET A 1 87 ? 2.110 -5.214 4.920 1.00 95.62 87 MET A N 1
ATOM 718 C CA . MET A 1 87 ? 3.045 -4.406 5.719 1.00 95.62 87 MET A CA 1
ATOM 719 C C . MET A 1 87 ? 2.448 -3.055 6.135 1.00 95.62 87 MET A C 1
ATOM 721 O O . MET A 1 87 ? 2.569 -2.652 7.289 1.00 95.62 87 MET A O 1
ATOM 725 N N . SER A 1 88 ? 1.774 -2.370 5.210 1.00 96.19 88 SER A N 1
ATOM 726 C CA . SER A 1 88 ? 1.065 -1.115 5.485 1.00 96.19 88 SER A CA 1
ATOM 727 C C . SER A 1 88 ? -0.099 -1.324 6.442 1.00 96.19 88 SER A C 1
ATOM 729 O O . SER A 1 88 ? -0.319 -0.481 7.300 1.00 96.19 88 SER A O 1
ATOM 731 N N . LEU A 1 89 ? -0.789 -2.466 6.372 1.00 95.69 89 LEU A N 1
ATOM 732 C CA . LEU A 1 89 ? -1.828 -2.822 7.337 1.00 95.69 89 LEU A CA 1
ATOM 733 C C . LEU A 1 89 ? -1.273 -2.906 8.765 1.00 95.69 89 LEU A C 1
ATOM 735 O O . LEU A 1 89 ? -1.876 -2.360 9.686 1.00 95.69 89 LEU A O 1
ATOM 739 N N . LEU A 1 90 ? -0.106 -3.534 8.943 1.00 95.94 90 LEU A N 1
ATOM 740 C CA . LEU A 1 90 ? 0.568 -3.600 10.241 1.00 95.94 90 LEU A CA 1
ATOM 741 C C . LEU A 1 90 ? 0.969 -2.202 10.728 1.00 95.94 90 LEU A C 1
ATOM 743 O O . LEU A 1 90 ? 0.544 -1.795 11.808 1.00 95.94 90 LEU A O 1
ATOM 747 N N . ALA A 1 91 ? 1.694 -1.437 9.907 1.00 96.12 91 ALA A N 1
ATOM 748 C CA . ALA A 1 91 ? 2.134 -0.085 10.261 1.00 96.12 91 ALA A CA 1
ATOM 749 C C . ALA A 1 91 ? 0.950 0.846 10.573 1.00 96.12 91 ALA A C 1
ATOM 751 O O . ALA A 1 91 ? 0.956 1.593 11.547 1.00 96.12 91 ALA A O 1
ATOM 752 N N . SER A 1 92 ? -0.107 0.765 9.769 1.00 95.94 92 SER A N 1
ATOM 753 C CA . SER A 1 92 ? -1.342 1.505 9.976 1.00 95.94 92 SER A CA 1
ATOM 754 C C . SER A 1 92 ? -2.048 1.122 11.268 1.00 95.94 92 SER A C 1
ATOM 756 O O . SER A 1 92 ? -2.629 2.001 11.898 1.00 95.94 92 SER A O 1
ATOM 758 N N . SER A 1 93 ? -2.062 -0.161 11.639 1.00 94.00 93 SER A N 1
ATOM 759 C CA . SER A 1 93 ? -2.694 -0.597 12.886 1.00 94.00 93 SER A CA 1
ATOM 760 C C . SER A 1 93 ? -1.972 -0.017 14.103 1.00 94.00 93 SER A C 1
ATOM 762 O O . SER A 1 93 ? -2.625 0.453 15.030 1.00 94.00 93 SER A O 1
ATOM 764 N N . GLU A 1 94 ? -0.641 0.052 14.049 1.00 94.38 94 GLU A N 1
ATOM 765 C CA . GLU A 1 94 ? 0.190 0.661 15.088 1.00 94.38 94 GLU A CA 1
ATOM 766 C C . GLU A 1 94 ? -0.096 2.165 15.224 1.00 94.38 94 GLU A C 1
ATOM 768 O O . GLU A 1 94 ? -0.357 2.656 16.322 1.00 94.38 94 GLU A O 1
A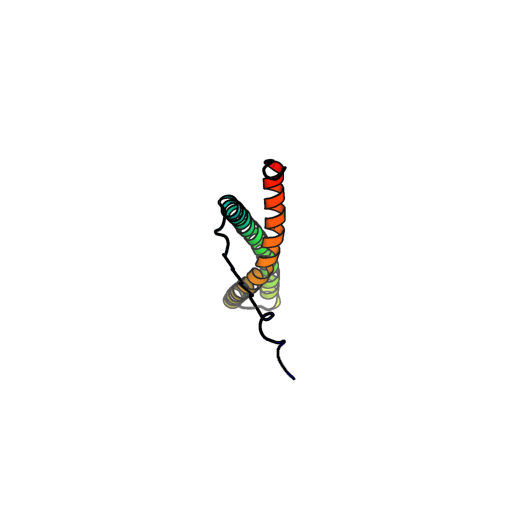TOM 773 N N . LEU A 1 95 ? -0.147 2.885 14.096 1.00 94.62 95 LEU A N 1
ATOM 774 C CA . LEU A 1 95 ? -0.474 4.315 14.069 1.00 94.62 95 LEU A CA 1
ATOM 775 C C . LEU A 1 95 ? -1.901 4.602 14.547 1.00 94.62 95 LEU A C 1
ATOM 777 O O . LEU A 1 95 ? -2.109 5.535 15.320 1.00 94.62 95 LEU A O 1
ATOM 781 N N . ALA A 1 96 ? -2.878 3.799 14.117 1.00 92.62 96 ALA A N 1
ATOM 782 C CA . ALA A 1 96 ? -4.271 3.957 14.520 1.00 92.62 96 ALA A CA 1
ATOM 783 C C . ALA A 1 96 ? -4.432 3.754 16.031 1.00 92.62 96 ALA A C 1
ATOM 785 O O . ALA A 1 96 ? -5.054 4.579 16.692 1.00 92.62 96 ALA A O 1
ATOM 786 N N . ILE A 1 97 ? -3.824 2.706 16.597 1.00 91.88 97 ILE A N 1
ATOM 787 C CA . ILE A 1 97 ? -3.839 2.476 18.048 1.00 91.88 97 ILE A CA 1
ATOM 788 C C . ILE A 1 97 ? -3.156 3.635 18.780 1.00 91.88 97 ILE A C 1
ATOM 790 O O . ILE A 1 97 ? -3.702 4.132 19.763 1.00 91.88 97 ILE A O 1
ATOM 794 N N . GLY A 1 98 ? -2.005 4.105 18.290 1.00 92.19 98 GLY A N 1
ATOM 795 C CA . GLY A 1 98 ? -1.303 5.254 18.865 1.00 92.19 98 GLY A CA 1
ATOM 796 C C . GLY A 1 98 ? -2.163 6.520 18.894 1.00 92.19 98 GLY A C 1
ATOM 797 O O . GLY A 1 98 ? -2.241 7.190 19.926 1.00 92.19 98 GLY A O 1
ATOM 798 N N . ARG A 1 99 ? -2.864 6.819 17.794 1.00 92.44 99 ARG A N 1
ATOM 799 C CA . ARG A 1 99 ? -3.781 7.962 17.710 1.00 92.44 99 ARG A CA 1
ATOM 800 C C . ARG A 1 99 ? -4.956 7.818 18.684 1.00 92.44 99 ARG A C 1
ATOM 802 O O . ARG A 1 99 ? -5.181 8.712 19.491 1.00 92.44 99 ARG A O 1
ATOM 809 N N . LEU A 1 100 ? -5.647 6.677 18.663 1.00 89.94 100 LEU A N 1
ATOM 810 C CA . LEU A 1 100 ? -6.814 6.422 19.519 1.00 89.94 100 LEU A CA 1
ATOM 811 C C . LEU A 1 100 ? -6.446 6.412 21.016 1.00 89.94 100 LEU A C 1
ATOM 813 O O . LEU A 1 100 ? -7.221 6.866 21.855 1.00 89.94 100 LEU A O 1
ATOM 817 N N . SER A 1 101 ? -5.246 5.932 21.360 1.00 90.44 101 SER A N 1
ATOM 818 C CA . SER A 1 101 ? -4.714 5.994 22.726 1.00 90.44 101 SER A CA 1
ATOM 819 C C . SER A 1 101 ? -4.355 7.420 23.149 1.00 90.44 101 SER A C 1
ATOM 821 O O . SER A 1 101 ? -4.524 7.753 24.318 1.00 90.44 101 SER A O 1
ATOM 823 N N . THR A 1 102 ? -3.849 8.249 22.230 1.00 89.88 102 THR A N 1
ATOM 824 C CA . THR A 1 102 ? -3.510 9.658 22.508 1.00 89.88 102 THR A CA 1
ATOM 825 C C . THR A 1 102 ? -4.767 10.491 22.742 1.00 89.88 102 THR A C 1
ATOM 827 O O . THR A 1 102 ? -4.793 11.328 23.640 1.00 89.88 102 THR A O 1
ATOM 830 N N . ASP A 1 103 ? -5.828 10.203 21.988 1.00 88.06 103 ASP A N 1
ATOM 831 C CA . ASP A 1 103 ? -7.131 10.860 22.124 1.00 88.06 103 ASP A CA 1
ATOM 832 C C . ASP A 1 103 ? -7.914 10.376 23.366 1.00 88.06 103 ASP A C 1
ATOM 834 O O . ASP A 1 103 ? -9.002 10.876 23.651 1.00 88.06 103 ASP A O 1
ATOM 838 N N . GLY A 1 104 ? -7.377 9.413 24.128 1.00 84.69 104 GLY A N 1
ATOM 839 C CA . GLY A 1 104 ? -8.030 8.842 25.308 1.00 84.69 104 GLY A CA 1
ATOM 840 C C . GLY A 1 104 ? -9.258 7.982 24.988 1.00 84.69 104 GLY A C 1
ATOM 841 O O . GLY A 1 104 ? -9.958 7.567 25.903 1.00 84.69 104 GLY A O 1
ATOM 842 N N . GLU A 1 105 ? -9.528 7.679 23.712 1.00 79.75 105 GLU A N 1
ATOM 843 C CA . GLU A 1 105 ? -10.716 6.925 23.278 1.00 79.75 105 GLU A CA 1
ATOM 844 C C . GLU A 1 105 ? -10.665 5.436 23.677 1.00 79.75 105 GLU A C 1
ATOM 846 O O . GLU A 1 105 ? -11.694 4.759 23.663 1.00 79.75 105 GLU A O 1
ATOM 851 N N . ILE A 1 106 ? -9.477 4.917 24.020 1.00 80.94 106 ILE A N 1
ATOM 852 C CA . ILE A 1 106 ? -9.244 3.514 24.431 1.00 80.94 106 ILE A CA 1
ATOM 853 C C . ILE A 1 106 ? -8.790 3.409 25.904 1.00 80.94 106 ILE A C 1
ATOM 855 O O . ILE A 1 106 ? -8.411 2.334 26.362 1.00 80.94 106 ILE A O 1
ATOM 859 N N . THR A 1 107 ? -8.826 4.508 26.665 1.00 65.38 107 THR A N 1
ATOM 860 C CA . THR A 1 107 ? -8.594 4.476 28.126 1.00 65.38 107 THR A CA 1
ATOM 861 C C . THR A 1 107 ? -9.891 4.177 28.866 1.00 65.38 107 THR A C 1
ATOM 863 O O . THR A 1 107 ? -9.844 3.364 29.816 1.00 65.38 107 THR A O 1
#